Protein AF-N1USX0-F1 (afdb_monomer_lite)

Sequence (134 aa):
MVANDGQGVYEILVVMVHIAFAAFLLGSAVSNLCRLPWFVYGEEPKPAVQRWIGAGELVLAAVISLPYFWQDGAVAAVLVALAYGVVLVGLAFWHWRQEHAVRLATLVTPAVIALAFAVLALAGLAGTPAETAA

Foldseek 3Di:
DPPPPVVVVLVVQLVVLLCVLLVVLQVQLCCLLVVPCDDLQDNDDDNVVSNVSSVVSVVLSVQLCVCVPPVPRLVVNLVSLQVQLVVLVVSLVVVVVVVNPVSNVSSNVSSVSSNSNNVSSVVVVVPDPPPPDD

Secondary structure (DSSP, 8-state):
-----SHHHHHHHHHHHHHHHHHHHHHHHHHHHTT-S--TT-SS--HHHHHHHHHHHHHHHHHHHHHHHHSTTHHHHHHHHHHHHHHHHHHHHHHHHTT-HHHHHHHHHHHHHHHHHHHHHHHHHHSS------

Structure (mmCIF, N/CA/C/O backbone):
data_AF-N1USX0-F1
#
_entry.id   AF-N1USX0-F1
#
loop_
_atom_site.group_PDB
_atom_site.id
_atom_site.type_symbol
_atom_site.label_atom_id
_atom_site.label_alt_id
_atom_site.label_comp_id
_atom_site.label_asym_id
_atom_site.label_entity_id
_atom_site.label_seq_id
_atom_site.pdbx_PDB_ins_code
_atom_site.Cartn_x
_atom_site.Cartn_y
_atom_site.Cartn_z
_atom_site.occupancy
_atom_site.B_iso_or_equiv
_atom_site.auth_seq_id
_atom_site.auth_comp_id
_atom_site.auth_asym_id
_atom_site.auth_atom_id
_atom_site.pdbx_PDB_model_num
ATOM 1 N N . MET A 1 1 ? 13.790 12.975 -37.542 1.00 41.44 1 MET A N 1
ATOM 2 C CA . MET A 1 1 ? 12.764 12.908 -36.482 1.00 41.44 1 MET A CA 1
ATOM 3 C C . MET A 1 1 ? 13.121 11.724 -35.609 1.00 41.44 1 MET A C 1
ATOM 5 O O . MET A 1 1 ? 13.152 10.620 -36.131 1.00 41.44 1 MET A O 1
ATOM 9 N N . VAL A 1 2 ? 13.496 11.953 -34.350 1.00 45.03 2 VAL A N 1
ATOM 1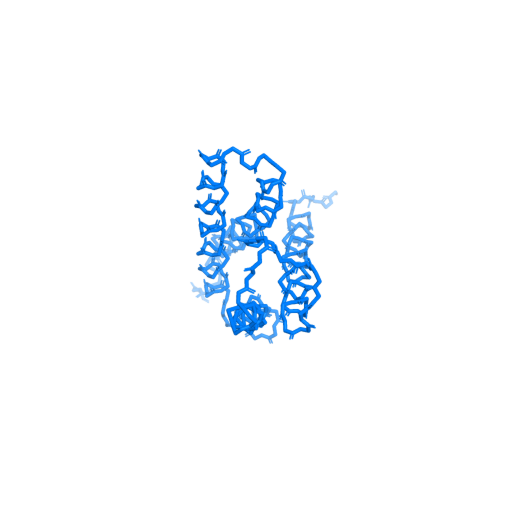0 C CA . VAL A 1 2 ? 13.657 10.860 -33.378 1.00 45.03 2 VAL A CA 1
ATOM 11 C C . VAL A 1 2 ? 12.254 10.317 -33.128 1.00 45.03 2 VAL A C 1
ATOM 13 O O . VAL A 1 2 ? 11.360 11.093 -32.790 1.00 45.03 2 VAL A O 1
ATOM 16 N N . ALA A 1 3 ? 12.029 9.036 -33.411 1.00 45.28 3 ALA A N 1
ATOM 17 C CA . ALA A 1 3 ? 10.762 8.396 -33.104 1.00 45.28 3 ALA A CA 1
ATOM 18 C C . ALA A 1 3 ? 10.583 8.438 -31.582 1.00 45.28 3 ALA A C 1
ATOM 20 O O . ALA A 1 3 ? 11.415 7.914 -30.854 1.00 45.28 3 ALA A O 1
ATOM 21 N N . ASN A 1 4 ? 9.539 9.120 -31.111 1.00 54.16 4 ASN A N 1
ATOM 22 C CA . ASN A 1 4 ? 9.074 8.970 -29.740 1.00 54.16 4 ASN A CA 1
ATOM 23 C C . ASN A 1 4 ? 8.337 7.629 -29.690 1.00 54.16 4 ASN A C 1
ATOM 25 O O . ASN A 1 4 ? 7.147 7.547 -29.977 1.00 54.16 4 ASN A O 1
ATOM 29 N N . ASP A 1 5 ? 9.089 6.580 -29.405 1.00 63.97 5 ASP A N 1
ATOM 30 C CA . ASP A 1 5 ? 8.661 5.199 -29.184 1.00 63.97 5 ASP A CA 1
ATOM 31 C C . ASP A 1 5 ? 7.768 5.034 -27.937 1.00 63.97 5 ASP A C 1
ATOM 33 O O . ASP A 1 5 ? 7.307 3.936 -27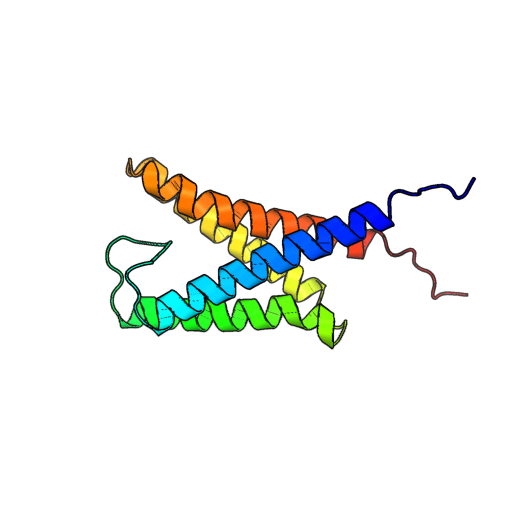.639 1.00 63.97 5 ASP A O 1
ATOM 37 N N . GLY A 1 6 ? 7.463 6.125 -27.222 1.00 64.12 6 GLY A N 1
ATOM 38 C CA . GLY A 1 6 ? 6.571 6.135 -26.061 1.00 64.12 6 GLY A CA 1
ATOM 39 C C . GLY A 1 6 ? 7.229 5.615 -24.782 1.00 64.12 6 GLY A C 1
ATOM 40 O O . GLY A 1 6 ? 6.636 5.720 -23.706 1.00 64.12 6 GLY A O 1
ATOM 41 N N . GLN A 1 7 ? 8.469 5.131 -24.870 1.00 70.06 7 GLN A N 1
ATOM 42 C CA . GLN A 1 7 ? 9.200 4.535 -23.757 1.00 70.06 7 GLN A CA 1
ATOM 43 C C . GLN A 1 7 ? 9.507 5.557 -22.653 1.00 70.06 7 GLN A C 1
ATOM 45 O O . GLN A 1 7 ? 9.287 5.276 -21.477 1.00 70.06 7 GLN A O 1
ATOM 50 N N . GLY A 1 8 ? 9.863 6.793 -23.019 1.00 72.31 8 GLY A N 1
ATOM 51 C CA . GLY A 1 8 ? 10.076 7.864 -22.038 1.00 72.31 8 GLY A CA 1
ATOM 52 C C . GLY A 1 8 ? 8.813 8.234 -21.244 1.00 72.31 8 GLY A C 1
ATOM 53 O O . GLY A 1 8 ? 8.891 8.534 -20.057 1.00 72.31 8 GLY A O 1
ATOM 54 N N . VAL A 1 9 ? 7.626 8.170 -21.861 1.00 77.69 9 VAL A N 1
ATOM 55 C CA . VAL A 1 9 ? 6.349 8.433 -21.165 1.00 77.69 9 VAL A CA 1
ATOM 56 C C . VAL A 1 9 ? 6.009 7.288 -20.212 1.00 77.69 9 VAL A C 1
ATOM 58 O O . VAL A 1 9 ? 5.548 7.523 -19.095 1.00 77.69 9 VAL A O 1
ATOM 61 N N . TYR A 1 10 ? 6.261 6.053 -20.641 1.00 76.31 10 TYR A N 1
ATOM 62 C CA . TYR A 1 10 ? 6.059 4.860 -19.832 1.00 76.31 10 TYR A CA 1
ATOM 63 C C . TYR A 1 10 ? 6.937 4.855 -18.571 1.00 76.31 10 TYR A C 1
ATOM 65 O O . TYR A 1 10 ? 6.424 4.651 -17.470 1.00 76.31 10 TYR A O 1
ATOM 73 N N . GLU A 1 11 ? 8.229 5.161 -18.702 1.00 75.38 11 GLU A N 1
ATOM 74 C CA . GLU A 1 11 ? 9.155 5.249 -17.566 1.00 75.38 11 GLU A CA 1
ATOM 75 C C . GLU A 1 11 ? 8.721 6.319 -16.554 1.00 75.38 11 GLU A C 1
ATOM 77 O O . GLU A 1 11 ? 8.695 6.061 -15.348 1.00 75.38 11 GLU A O 1
ATOM 82 N N . ILE A 1 12 ? 8.287 7.493 -17.033 1.00 80.31 12 ILE A N 1
ATOM 83 C CA . ILE A 1 12 ? 7.750 8.557 -16.172 1.00 80.31 12 ILE A CA 1
ATOM 84 C C . ILE A 1 12 ? 6.509 8.068 -15.414 1.00 80.31 12 ILE A C 1
ATOM 86 O O . ILE A 1 12 ? 6.410 8.277 -14.205 1.00 80.31 12 ILE A O 1
ATOM 90 N N . LEU A 1 13 ? 5.575 7.393 -16.092 1.00 81.94 13 LEU A N 1
ATOM 91 C CA . LEU A 1 13 ? 4.361 6.862 -15.465 1.00 81.94 13 LEU A CA 1
ATOM 92 C C . LEU A 1 13 ? 4.678 5.823 -14.384 1.00 81.94 13 LEU A C 1
ATOM 94 O O . LEU A 1 13 ? 4.136 5.918 -13.282 1.00 81.94 13 LEU A O 1
ATOM 98 N N . VAL A 1 14 ? 5.572 4.870 -14.666 1.00 82.94 14 VAL A N 1
ATOM 99 C CA . VAL A 1 14 ? 6.013 3.852 -13.696 1.00 82.94 14 VAL A CA 1
ATOM 100 C C . VAL A 1 14 ? 6.587 4.525 -12.449 1.00 82.94 14 VAL A C 1
ATOM 102 O O . VAL A 1 14 ? 6.178 4.204 -11.333 1.00 82.94 14 VAL A O 1
ATOM 105 N N . VAL A 1 15 ? 7.487 5.497 -12.631 1.00 82.81 15 VAL A N 1
ATOM 106 C CA . VAL A 1 15 ? 8.128 6.222 -11.526 1.00 82.81 15 VAL A CA 1
ATOM 107 C C . VAL A 1 15 ? 7.108 7.022 -10.716 1.00 82.81 15 VAL A C 1
ATOM 109 O O . VAL A 1 15 ? 7.115 6.947 -9.488 1.00 82.81 15 VAL A O 1
ATOM 112 N N . MET A 1 16 ? 6.194 7.752 -11.364 1.00 84.94 16 MET A N 1
ATOM 113 C CA . MET A 1 16 ? 5.175 8.531 -10.651 1.00 84.94 16 MET A CA 1
ATOM 114 C C . MET A 1 16 ? 4.240 7.641 -9.828 1.00 84.94 16 MET A C 1
ATOM 116 O O . MET A 1 16 ? 3.960 7.951 -8.669 1.00 84.94 16 MET A O 1
ATOM 120 N N . VAL A 1 17 ? 3.777 6.528 -10.402 1.00 86.50 17 VAL A N 1
ATOM 121 C CA . VAL A 1 17 ? 2.884 5.587 -9.714 1.00 86.50 17 VAL A CA 1
ATOM 122 C C . VAL A 1 17 ? 3.610 4.885 -8.565 1.00 86.50 17 VAL A C 1
ATOM 124 O O . VAL A 1 17 ? 3.038 4.733 -7.485 1.00 86.50 17 VAL A O 1
ATOM 127 N N . HIS A 1 18 ? 4.883 4.529 -8.749 1.00 86.56 18 HIS A N 1
ATOM 128 C CA . HIS A 1 18 ? 5.711 3.985 -7.678 1.00 86.56 18 HIS A CA 1
ATOM 129 C C . HIS A 1 18 ? 5.860 4.967 -6.510 1.00 86.56 18 HIS A C 1
ATOM 131 O O . HIS A 1 18 ? 5.582 4.605 -5.367 1.00 86.56 18 HIS A O 1
ATOM 137 N N . ILE A 1 19 ? 6.243 6.220 -6.788 1.00 87.31 19 ILE A N 1
ATOM 138 C CA . ILE A 1 19 ? 6.400 7.262 -5.762 1.00 87.31 19 ILE A CA 1
ATOM 139 C C . ILE A 1 19 ? 5.085 7.474 -5.015 1.00 87.31 19 ILE A C 1
ATOM 141 O O . ILE A 1 19 ? 5.087 7.540 -3.788 1.00 87.31 19 ILE A O 1
ATOM 145 N N . ALA A 1 20 ? 3.959 7.542 -5.730 1.00 88.62 20 ALA A N 1
ATOM 146 C CA . ALA A 1 20 ? 2.646 7.685 -5.110 1.00 88.62 20 ALA A CA 1
ATOM 147 C C . ALA A 1 20 ? 2.332 6.512 -4.168 1.00 88.62 20 ALA A C 1
ATOM 149 O O . ALA A 1 20 ? 1.866 6.729 -3.047 1.00 88.62 20 ALA A O 1
ATOM 150 N N . PHE A 1 21 ? 2.628 5.279 -4.589 1.00 89.69 21 PHE A N 1
ATOM 151 C CA . PHE A 1 21 ? 2.387 4.094 -3.773 1.00 89.69 21 PHE A CA 1
ATOM 152 C C . PHE A 1 21 ? 3.291 4.046 -2.533 1.00 89.69 21 PHE A C 1
ATOM 154 O O . PHE A 1 21 ? 2.806 3.837 -1.420 1.00 89.69 21 PHE A O 1
ATOM 161 N N . ALA A 1 22 ? 4.588 4.307 -2.700 1.00 89.00 22 ALA A N 1
ATOM 162 C CA . ALA A 1 22 ? 5.553 4.338 -1.607 1.00 89.00 22 ALA A CA 1
ATOM 163 C C . ALA A 1 22 ? 5.259 5.458 -0.602 1.00 89.00 22 ALA A C 1
ATOM 165 O O . ALA A 1 22 ? 5.273 5.219 0.606 1.00 89.00 22 ALA A O 1
ATOM 166 N N . ALA A 1 23 ? 4.926 6.660 -1.081 1.00 90.31 23 ALA A N 1
ATOM 167 C CA . ALA A 1 23 ? 4.554 7.785 -0.230 1.00 90.31 23 ALA A CA 1
ATOM 168 C C . ALA A 1 23 ? 3.282 7.491 0.575 1.00 90.31 23 ALA A C 1
ATOM 170 O O . ALA A 1 23 ? 3.221 7.809 1.764 1.00 90.31 23 ALA A O 1
ATOM 171 N N . PHE A 1 24 ? 2.292 6.841 -0.044 1.00 90.56 24 PHE A N 1
ATOM 172 C CA . PHE A 1 24 ? 1.092 6.398 0.656 1.00 90.56 24 PHE A CA 1
ATOM 173 C C . PHE A 1 24 ? 1.421 5.389 1.766 1.00 90.56 24 PHE A C 1
ATOM 175 O O . PHE A 1 24 ? 1.021 5.606 2.911 1.00 90.56 24 PHE A O 1
ATOM 182 N N . LEU A 1 25 ? 2.179 4.327 1.462 1.00 90.19 25 LEU A N 1
ATOM 183 C CA . LEU A 1 25 ? 2.562 3.316 2.456 1.00 90.19 25 LEU A CA 1
ATOM 184 C C . LEU A 1 25 ? 3.343 3.936 3.615 1.00 90.19 25 LEU A C 1
ATOM 186 O O . LEU A 1 25 ? 3.050 3.643 4.770 1.00 90.19 25 LEU A O 1
ATOM 190 N N . LEU A 1 26 ? 4.291 4.828 3.324 1.00 91.31 26 LEU A N 1
ATOM 191 C CA . LEU A 1 26 ? 5.093 5.492 4.347 1.00 91.31 26 LEU A CA 1
ATOM 192 C C . LEU A 1 26 ? 4.241 6.429 5.219 1.00 91.31 26 LEU A C 1
ATOM 194 O O . LEU A 1 26 ? 4.350 6.404 6.444 1.00 91.31 26 LEU A O 1
ATOM 198 N N . GLY A 1 27 ? 3.361 7.225 4.607 1.00 89.56 27 GLY A N 1
ATOM 199 C CA . GLY A 1 27 ? 2.443 8.112 5.324 1.00 89.56 27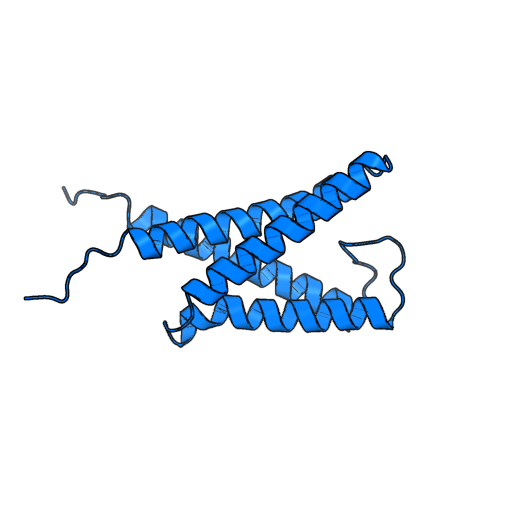 GLY A CA 1
ATOM 200 C C . GLY A 1 27 ? 1.457 7.348 6.212 1.00 89.56 27 GLY A C 1
ATOM 201 O O . GLY A 1 27 ? 1.249 7.720 7.372 1.00 89.56 27 GLY A O 1
ATOM 202 N N . SER A 1 28 ? 0.898 6.249 5.697 1.00 89.50 28 SER A N 1
ATOM 203 C CA . SER A 1 28 ? 0.037 5.333 6.455 1.00 89.50 28 SER A CA 1
ATOM 204 C C . SER A 1 28 ? 0.808 4.691 7.613 1.00 89.50 28 SER A C 1
ATOM 206 O O . SER A 1 28 ? 0.373 4.772 8.763 1.00 89.50 28 SER A O 1
ATOM 208 N N . ALA A 1 29 ? 2.016 4.184 7.348 1.00 90.88 29 ALA A N 1
ATOM 209 C CA . ALA A 1 29 ? 2.869 3.546 8.342 1.00 90.88 29 ALA A CA 1
ATOM 210 C C . ALA A 1 29 ? 3.189 4.479 9.513 1.00 90.88 29 ALA A C 1
ATOM 212 O O . ALA A 1 29 ? 3.012 4.107 10.675 1.00 90.88 29 ALA A O 1
ATOM 213 N N . VAL A 1 30 ? 3.613 5.712 9.214 1.00 91.00 30 VAL A N 1
ATOM 214 C CA . VAL A 1 30 ? 3.910 6.735 10.226 1.00 91.00 30 VAL A CA 1
ATOM 215 C C . VAL A 1 30 ? 2.656 7.069 11.025 1.00 91.00 30 VAL A C 1
ATOM 217 O O . VAL A 1 30 ? 2.695 7.067 12.255 1.00 91.00 30 VAL A O 1
ATOM 220 N N . SER A 1 31 ? 1.524 7.282 10.350 1.00 88.81 31 SER A N 1
ATOM 221 C CA . SER A 1 31 ? 0.249 7.562 11.019 1.00 88.81 31 SER A CA 1
ATOM 222 C C . SER A 1 31 ? -0.142 6.447 11.988 1.00 88.81 31 SER A C 1
ATOM 224 O O . SER A 1 31 ? -0.560 6.711 13.115 1.00 88.81 31 SER A O 1
ATOM 226 N N . ASN A 1 32 ? 0.081 5.198 11.591 1.00 89.75 32 ASN A N 1
ATOM 227 C CA . ASN A 1 32 ? -0.280 4.014 12.353 1.00 89.75 32 ASN A CA 1
ATOM 228 C C . ASN A 1 32 ? 0.671 3.725 13.526 1.00 89.75 32 ASN A C 1
ATOM 230 O O . ASN A 1 32 ? 0.220 3.412 14.632 1.00 89.75 32 ASN A O 1
ATOM 234 N N . LEU A 1 33 ? 1.981 3.892 13.333 1.00 89.06 33 LEU A N 1
ATOM 235 C CA . LEU A 1 33 ? 2.988 3.750 14.390 1.00 89.06 33 LEU A CA 1
ATOM 236 C C . LEU A 1 33 ? 2.854 4.849 15.452 1.00 89.06 33 LEU A C 1
ATOM 238 O O . LEU A 1 33 ? 2.886 4.562 16.654 1.00 89.06 33 LEU A O 1
ATOM 242 N N . CYS A 1 34 ? 2.646 6.092 15.011 1.00 87.75 34 CYS A N 1
ATOM 243 C CA . CYS A 1 34 ? 2.498 7.262 15.877 1.00 87.75 34 CYS A CA 1
ATOM 244 C C . CYS A 1 34 ? 1.083 7.430 16.449 1.00 87.75 34 CYS A C 1
ATOM 246 O O . CYS A 1 34 ? 0.872 8.322 17.267 1.00 87.75 34 CYS A O 1
ATOM 248 N N . ARG A 1 35 ? 0.127 6.568 16.072 1.00 84.81 35 ARG A N 1
ATOM 249 C CA . ARG A 1 35 ? -1.284 6.637 16.492 1.00 84.81 35 ARG A CA 1
ATOM 250 C C . ARG A 1 35 ? -1.948 7.982 16.181 1.00 84.81 35 ARG A C 1
ATOM 252 O O . ARG A 1 35 ? -2.704 8.515 16.992 1.00 84.81 35 ARG A O 1
ATOM 259 N N . LEU A 1 36 ? -1.677 8.523 15.000 1.00 83.81 36 LEU A N 1
ATOM 260 C CA . LEU A 1 36 ? -2.445 9.644 14.477 1.00 83.81 36 LEU A CA 1
ATOM 261 C C . LEU A 1 36 ? -3.904 9.198 14.246 1.00 83.81 36 LEU A C 1
ATOM 263 O O . LEU A 1 36 ? -4.152 8.007 14.032 1.00 83.81 36 LEU A O 1
ATOM 267 N N . PRO A 1 37 ? -4.881 10.125 14.267 1.00 74.88 37 PRO A N 1
ATOM 268 C CA . PRO A 1 37 ? -6.306 9.812 14.082 1.00 74.88 37 PRO A CA 1
ATOM 269 C C . PRO A 1 37 ? -6.649 9.290 12.674 1.00 74.88 37 PRO A C 1
ATOM 271 O O . PRO A 1 37 ? -7.811 9.075 12.346 1.00 74.88 37 PRO A O 1
ATOM 274 N N . TRP A 1 38 ? -5.641 9.091 11.830 1.00 73.75 38 TRP A N 1
ATOM 275 C CA . TRP A 1 38 ? -5.769 8.572 10.487 1.00 73.75 38 TRP A CA 1
ATOM 276 C C . TRP A 1 38 ? -5.564 7.055 10.489 1.00 73.75 38 TRP A C 1
ATOM 278 O O . TRP A 1 38 ? -4.435 6.574 10.578 1.00 73.75 38 TRP A O 1
ATOM 288 N N . PHE A 1 39 ? -6.660 6.301 10.375 1.00 78.44 39 PHE A N 1
ATOM 289 C CA . PHE A 1 39 ? -6.624 4.855 10.166 1.00 78.44 39 PHE A CA 1
ATOM 290 C C . PHE A 1 39 ? -7.504 4.471 8.977 1.00 78.44 39 PHE A C 1
ATOM 292 O O . PHE A 1 39 ? -8.731 4.489 9.045 1.00 78.44 39 PHE A O 1
ATOM 299 N N . VAL A 1 40 ? -6.860 4.102 7.871 1.00 77.19 40 VAL A N 1
ATOM 300 C CA . VAL A 1 40 ? -7.535 3.839 6.588 1.00 77.19 40 VAL A CA 1
ATOM 301 C C . VAL A 1 40 ? -8.446 2.604 6.650 1.00 77.19 40 VAL A C 1
ATOM 303 O O . VAL A 1 40 ? -9.417 2.509 5.903 1.00 77.19 40 VAL A O 1
ATOM 306 N N . TYR A 1 41 ? -8.181 1.675 7.572 1.00 74.56 41 TYR A N 1
ATOM 307 C CA . TYR A 1 41 ? -8.806 0.349 7.595 1.00 74.56 41 TYR A CA 1
ATOM 308 C C . TYR A 1 41 ? -9.970 0.195 8.590 1.00 74.56 41 TYR A C 1
ATOM 310 O O . TYR A 1 41 ? -10.563 -0.876 8.665 1.00 74.56 41 TYR A O 1
ATOM 318 N N . GLY A 1 42 ? -10.293 1.212 9.398 1.00 74.44 42 GLY A N 1
ATOM 319 C CA . GLY A 1 42 ? -11.257 1.063 10.503 1.00 74.44 42 GLY A CA 1
ATOM 320 C C . GLY A 1 42 ? -11.535 2.362 11.261 1.00 74.44 42 GLY A C 1
ATOM 321 O O . GLY A 1 42 ? -10.905 3.377 10.992 1.00 74.44 42 GLY A O 1
ATOM 322 N N . GLU A 1 43 ? -12.541 2.372 12.133 1.00 72.25 43 GLU A N 1
ATOM 323 C CA . GLU A 1 43 ? -12.937 3.572 12.897 1.00 72.25 43 GLU A CA 1
ATOM 324 C C . GLU A 1 43 ? -12.185 3.649 14.229 1.00 72.25 43 GLU A C 1
ATOM 326 O O . GLU A 1 43 ? -11.779 4.727 14.644 1.00 72.25 43 GLU A O 1
ATOM 331 N N . GLU A 1 44 ? -11.882 2.497 14.836 1.00 74.50 44 GLU A N 1
ATOM 332 C CA . GLU A 1 44 ? -11.224 2.421 16.144 1.00 74.50 44 GLU A CA 1
ATOM 333 C C . GLU A 1 44 ? -10.372 1.143 16.268 1.00 74.50 44 GLU A C 1
ATOM 335 O O . GLU A 1 44 ? -10.780 0.153 16.886 1.00 74.50 44 GLU A O 1
ATOM 340 N N . PRO A 1 45 ? -9.173 1.092 15.661 1.00 78.00 45 PRO A N 1
ATOM 341 C CA . PRO A 1 45 ? -8.298 -0.056 15.841 1.00 78.00 45 PRO A CA 1
ATOM 342 C C . PRO A 1 45 ? -7.778 -0.118 17.279 1.00 78.00 45 PRO A C 1
ATOM 344 O O . PRO A 1 45 ? -7.385 0.887 17.878 1.00 78.00 45 PRO A O 1
ATOM 347 N N . LYS A 1 46 ? -7.663 -1.335 17.823 1.00 86.94 46 LYS A N 1
ATOM 348 C CA . LYS A 1 46 ? -6.887 -1.547 19.053 1.00 86.94 46 LYS A CA 1
ATOM 349 C C . LYS A 1 46 ? -5.461 -1.003 18.842 1.00 86.94 46 LYS A C 1
ATOM 351 O O . LYS A 1 46 ? -4.876 -1.278 17.792 1.00 86.94 46 LYS A O 1
ATOM 356 N N . PRO A 1 47 ? -4.841 -0.330 19.832 1.00 85.38 47 PRO A N 1
ATOM 357 C CA . PRO A 1 47 ? -3.530 0.308 19.660 1.00 85.38 47 PRO A CA 1
ATOM 358 C C . PRO A 1 47 ? -2.432 -0.635 19.152 1.00 85.38 47 PRO A C 1
ATOM 360 O O . PRO A 1 47 ? -1.581 -0.238 18.362 1.00 85.38 47 PRO A O 1
ATOM 363 N N . ALA A 1 48 ? -2.461 -1.896 19.591 1.00 87.19 48 ALA A N 1
ATOM 364 C CA . ALA A 1 48 ? -1.531 -2.917 19.124 1.00 87.19 48 ALA A CA 1
ATOM 365 C C . ALA A 1 48 ? -1.732 -3.243 17.636 1.00 87.19 48 ALA A C 1
ATOM 367 O O . ALA A 1 48 ? -0.759 -3.325 16.897 1.00 87.19 48 ALA A O 1
ATOM 368 N N . VAL A 1 49 ? -2.984 -3.379 17.189 1.00 86.12 49 VAL A N 1
ATOM 369 C CA . VAL A 1 49 ? -3.328 -3.670 15.788 1.00 86.12 49 VAL A CA 1
ATOM 370 C C . VAL A 1 49 ? -2.884 -2.524 14.886 1.00 86.12 49 VAL A C 1
ATOM 372 O O . VAL A 1 49 ? -2.236 -2.769 13.875 1.00 86.12 49 VAL A O 1
ATOM 375 N N . GLN A 1 50 ? -3.155 -1.279 15.289 1.00 87.56 50 GLN A N 1
ATOM 376 C CA . GLN A 1 50 ? -2.735 -0.100 14.532 1.00 87.56 50 GLN A CA 1
ATOM 377 C C . GLN A 1 50 ? -1.211 -0.076 14.342 1.00 87.56 50 GLN A C 1
ATOM 379 O O . GLN A 1 50 ? -0.730 0.045 13.222 1.00 87.56 50 GLN A O 1
ATOM 384 N N . ARG A 1 51 ? -0.436 -0.293 15.412 1.00 89.19 51 ARG A N 1
ATOM 385 C CA . ARG A 1 51 ? 1.034 -0.321 15.334 1.00 89.19 51 ARG A CA 1
ATOM 386 C C . ARG A 1 51 ? 1.570 -1.457 14.467 1.00 89.19 51 ARG A C 1
ATOM 388 O O . ARG A 1 51 ? 2.515 -1.235 13.720 1.00 89.19 51 ARG A O 1
ATOM 395 N N . TRP A 1 52 ? 0.981 -2.651 14.553 1.00 88.88 52 TRP A N 1
ATOM 396 C CA . TRP A 1 52 ? 1.392 -3.790 13.727 1.00 88.88 52 TRP A CA 1
ATOM 397 C C . TRP A 1 52 ? 1.122 -3.560 12.245 1.00 88.88 52 TRP A C 1
ATOM 399 O O . TRP A 1 52 ? 1.969 -3.891 11.421 1.00 88.88 52 TRP A O 1
ATOM 409 N N . ILE A 1 53 ? -0.013 -2.944 11.915 1.00 88.00 53 ILE A N 1
ATOM 410 C CA . ILE A 1 53 ? -0.311 -2.536 10.541 1.00 88.00 53 ILE A CA 1
ATOM 411 C C . ILE A 1 53 ? 0.719 -1.513 10.068 1.00 88.00 53 ILE A C 1
ATOM 413 O O . ILE A 1 53 ? 1.292 -1.701 9.002 1.00 88.00 53 ILE A O 1
ATOM 417 N N . GLY A 1 54 ? 1.038 -0.504 10.885 1.00 89.44 54 GLY A N 1
ATOM 418 C CA . GLY A 1 54 ? 2.054 0.484 10.524 1.00 89.44 54 GLY A CA 1
ATOM 419 C C . GLY A 1 54 ? 3.452 -0.115 10.335 1.00 89.44 54 GLY A C 1
ATOM 420 O O . GLY A 1 54 ? 4.150 0.230 9.387 1.00 89.44 54 GLY A O 1
ATOM 421 N N . ALA A 1 55 ? 3.852 -1.063 11.186 1.00 91.44 55 ALA A N 1
ATOM 422 C CA . ALA A 1 55 ? 5.105 -1.800 11.015 1.00 91.44 55 ALA A CA 1
ATOM 423 C C . ALA A 1 55 ? 5.101 -2.639 9.726 1.00 91.44 55 ALA 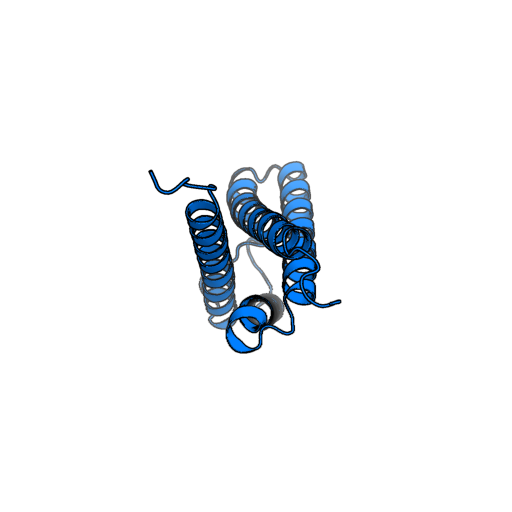A C 1
ATOM 425 O O . ALA A 1 55 ? 6.093 -2.657 9.000 1.00 91.44 55 ALA A O 1
ATOM 426 N N . GLY A 1 56 ? 3.979 -3.294 9.416 1.00 89.56 56 GLY A N 1
ATOM 427 C CA . GLY A 1 56 ? 3.796 -4.029 8.168 1.00 89.56 56 GLY A CA 1
ATOM 428 C C . GLY A 1 56 ? 3.900 -3.123 6.943 1.00 89.56 56 GLY A C 1
ATOM 429 O O . GLY A 1 56 ? 4.664 -3.420 6.034 1.00 89.56 56 GLY A O 1
ATOM 430 N N . GLU A 1 57 ? 3.206 -1.986 6.935 1.00 90.75 57 GLU A N 1
ATOM 431 C CA . GLU A 1 57 ? 3.265 -0.999 5.848 1.00 90.75 57 GLU A CA 1
ATOM 432 C C . GLU A 1 57 ? 4.673 -0.426 5.651 1.00 90.75 57 GLU A C 1
ATOM 434 O O . GLU A 1 57 ? 5.091 -0.228 4.512 1.00 90.75 57 GLU A O 1
ATOM 439 N N . LEU A 1 58 ? 5.437 -0.232 6.732 1.00 92.12 58 LEU A N 1
ATOM 440 C CA . LEU A 1 58 ? 6.836 0.189 6.652 1.00 92.12 58 LEU A CA 1
ATOM 441 C C . LEU A 1 58 ? 7.713 -0.870 5.966 1.00 92.12 58 LEU A C 1
ATOM 443 O O . LEU A 1 58 ? 8.536 -0.537 5.113 1.00 92.12 58 LEU A O 1
ATOM 447 N N . VAL A 1 59 ? 7.522 -2.149 6.304 1.00 90.25 59 VAL A N 1
ATOM 448 C CA . VAL A 1 59 ? 8.221 -3.263 5.642 1.00 90.25 59 VAL A CA 1
ATOM 449 C C . VAL A 1 59 ? 7.818 -3.351 4.171 1.00 90.25 59 VAL A C 1
ATOM 451 O O . VAL A 1 59 ? 8.685 -3.502 3.313 1.00 90.25 59 VAL A O 1
ATOM 454 N N . LEU A 1 60 ? 6.529 -3.201 3.854 1.00 88.44 60 LEU A N 1
ATOM 455 C CA . LEU A 1 60 ? 6.049 -3.192 2.471 1.00 88.44 60 LEU A CA 1
ATOM 456 C C . LEU A 1 60 ? 6.678 -2.043 1.676 1.00 88.44 60 LEU A C 1
ATOM 458 O O . LEU A 1 60 ? 7.164 -2.282 0.574 1.00 88.44 60 LEU A O 1
ATOM 462 N N . ALA A 1 61 ? 6.747 -0.835 2.245 1.00 87.94 61 ALA A N 1
ATOM 463 C CA . ALA A 1 61 ? 7.403 0.314 1.623 1.00 87.94 61 ALA A CA 1
ATOM 464 C C . ALA A 1 61 ? 8.877 0.021 1.290 1.00 87.94 61 ALA A C 1
ATOM 466 O O . ALA A 1 61 ? 9.344 0.353 0.199 1.00 87.94 61 ALA A O 1
ATOM 467 N N . ALA A 1 62 ? 9.598 -0.654 2.191 1.00 86.75 62 ALA A N 1
ATOM 468 C CA . ALA A 1 62 ? 10.974 -1.078 1.944 1.00 86.75 62 ALA A CA 1
ATOM 469 C C . ALA A 1 62 ? 11.063 -2.106 0.803 1.00 86.75 62 ALA A C 1
ATOM 471 O O . ALA A 1 62 ? 11.866 -1.934 -0.112 1.00 86.75 62 ALA A O 1
ATOM 472 N N . VAL A 1 63 ? 10.206 -3.135 0.807 1.00 86.44 63 VAL A N 1
ATOM 473 C CA . VAL A 1 63 ? 10.204 -4.190 -0.223 1.00 86.44 63 VAL A CA 1
ATOM 474 C C . VAL A 1 63 ? 9.870 -3.640 -1.607 1.00 86.44 63 VAL A C 1
ATOM 476 O O . VAL A 1 63 ? 10.520 -4.017 -2.577 1.00 86.44 63 VAL A O 1
ATOM 479 N N . ILE A 1 64 ? 8.899 -2.730 -1.727 1.00 85.31 64 ILE A N 1
ATOM 480 C CA . ILE A 1 64 ? 8.568 -2.159 -3.040 1.00 85.31 64 ILE A CA 1
ATOM 481 C C . ILE A 1 64 ? 9.661 -1.222 -3.559 1.00 85.31 64 ILE A C 1
ATOM 483 O O . ILE A 1 64 ? 9.765 -1.043 -4.768 1.00 85.31 64 ILE A O 1
ATOM 487 N N . SER A 1 65 ? 10.463 -0.639 -2.662 1.00 83.69 65 SER A N 1
ATOM 488 C CA . SER A 1 65 ? 11.555 0.280 -3.005 1.00 83.69 65 SER A CA 1
ATOM 489 C C . SER A 1 65 ? 12.864 -0.454 -3.309 1.00 83.69 65 SER A C 1
ATOM 491 O O . SER A 1 65 ? 13.726 0.096 -3.987 1.00 83.69 65 SER A O 1
ATOM 493 N N . LEU A 1 66 ? 13.018 -1.703 -2.850 1.00 79.81 66 LEU A N 1
ATOM 494 C CA . LEU A 1 66 ? 14.207 -2.538 -3.076 1.00 79.81 66 LEU A CA 1
ATOM 495 C C . LEU A 1 66 ? 14.682 -2.588 -4.544 1.00 79.81 66 LEU A C 1
ATOM 497 O O . LEU A 1 66 ? 15.885 -2.428 -4.767 1.00 79.81 66 LEU A O 1
ATOM 501 N N . PRO A 1 67 ? 13.789 -2.749 -5.547 1.00 76.75 67 PRO A N 1
ATOM 502 C CA . PRO A 1 67 ? 14.183 -2.803 -6.954 1.00 76.75 67 PRO A CA 1
ATOM 503 C C . PRO A 1 67 ? 14.944 -1.560 -7.431 1.00 76.75 67 PRO A C 1
ATOM 505 O O . PRO A 1 67 ? 15.789 -1.676 -8.312 1.00 76.75 67 PRO A O 1
ATOM 508 N N . TYR A 1 68 ? 14.703 -0.387 -6.835 1.00 70.19 68 TYR A N 1
ATOM 509 C CA . TYR A 1 68 ? 15.405 0.851 -7.196 1.00 70.19 68 TYR A CA 1
ATOM 510 C C . TYR A 1 68 ? 16.848 0.901 -6.687 1.00 70.19 68 TYR A C 1
ATOM 512 O O . TYR A 1 68 ? 17.659 1.643 -7.237 1.00 70.19 68 TYR A O 1
ATOM 520 N N . PHE A 1 69 ? 17.176 0.129 -5.650 1.00 68.81 69 PHE A N 1
ATOM 521 C CA . PHE A 1 69 ? 18.510 0.115 -5.050 1.00 68.81 69 PHE A CA 1
ATOM 522 C C . PHE A 1 69 ? 19.350 -1.079 -5.500 1.00 68.81 69 PHE A C 1
ATOM 524 O O . PHE A 1 69 ? 20.562 -0.940 -5.640 1.00 68.81 69 PHE A O 1
ATOM 531 N N . TRP A 1 70 ? 18.719 -2.234 -5.732 1.00 65.12 70 TRP A N 1
ATOM 532 C CA . TRP A 1 70 ? 19.439 -3.481 -6.002 1.00 65.12 70 TRP A CA 1
ATOM 533 C C . TRP A 1 70 ? 19.084 -4.171 -7.320 1.00 65.12 70 TRP A C 1
ATOM 535 O O . TRP A 1 70 ? 19.776 -5.120 -7.663 1.00 65.12 70 TRP A O 1
ATOM 545 N N . GLN A 1 71 ? 18.080 -3.702 -8.077 1.00 61.44 71 GLN A N 1
ATOM 546 C CA . GLN A 1 71 ? 17.488 -4.348 -9.272 1.00 61.44 71 GLN A CA 1
ATOM 547 C C . GLN A 1 71 ? 16.924 -5.768 -9.046 1.00 61.44 71 GLN A C 1
ATOM 549 O O . GLN A 1 71 ? 15.877 -6.117 -9.595 1.00 61.44 71 GLN A O 1
ATOM 554 N N . ASP A 1 72 ? 17.525 -6.546 -8.153 1.00 57.84 72 ASP A N 1
ATOM 555 C CA . ASP A 1 72 ? 17.012 -7.783 -7.597 1.00 57.84 72 ASP A CA 1
ATOM 556 C C . ASP A 1 72 ? 15.807 -7.482 -6.693 1.00 57.84 72 ASP A C 1
ATOM 558 O O . ASP A 1 72 ? 15.915 -6.832 -5.652 1.00 57.84 72 ASP A O 1
ATOM 562 N N . GLY A 1 73 ? 14.623 -7.941 -7.103 1.00 63.78 73 GLY A N 1
ATOM 563 C CA . GLY A 1 73 ? 13.397 -7.814 -6.305 1.00 63.78 73 GLY A CA 1
ATOM 564 C C . GLY A 1 73 ? 12.173 -7.280 -7.044 1.00 63.78 73 GLY A C 1
ATOM 565 O O . GLY A 1 73 ? 11.103 -7.209 -6.442 1.00 63.78 73 GLY A O 1
ATOM 566 N N . ALA A 1 74 ? 12.276 -6.946 -8.335 1.00 74.06 74 ALA A N 1
ATOM 567 C CA . ALA A 1 74 ? 11.149 -6.424 -9.116 1.00 74.06 74 ALA A CA 1
ATOM 568 C C . ALA A 1 74 ? 9.915 -7.353 -9.091 1.00 74.06 74 ALA A C 1
ATOM 570 O O . ALA A 1 74 ? 8.791 -6.890 -8.907 1.00 74.06 74 ALA A O 1
ATOM 571 N N . VAL A 1 75 ? 10.119 -8.674 -9.162 1.00 80.44 75 VAL A N 1
ATOM 572 C CA . VAL A 1 75 ? 9.033 -9.668 -9.054 1.00 80.44 75 VAL A CA 1
ATOM 573 C C . VAL A 1 75 ? 8.398 -9.665 -7.659 1.00 80.44 75 VAL A C 1
ATOM 575 O O . VAL A 1 75 ? 7.176 -9.704 -7.535 1.00 80.44 75 VAL A O 1
ATOM 578 N N . ALA A 1 76 ? 9.208 -9.581 -6.599 1.00 79.50 76 ALA A N 1
ATOM 579 C CA . ALA A 1 76 ? 8.705 -9.526 -5.228 1.00 79.50 76 ALA A CA 1
ATOM 580 C C . ALA A 1 76 ? 7.881 -8.250 -4.988 1.00 79.50 76 ALA A C 1
ATOM 582 O O . ALA A 1 76 ? 6.807 -8.323 -4.395 1.00 79.50 76 ALA A O 1
ATOM 583 N N . ALA A 1 77 ? 8.330 -7.105 -5.512 1.00 81.44 77 ALA A N 1
ATOM 584 C CA . ALA A 1 77 ? 7.597 -5.844 -5.447 1.00 81.44 77 ALA A CA 1
ATOM 585 C C . ALA A 1 77 ? 6.245 -5.916 -6.180 1.00 81.44 77 ALA A C 1
ATOM 587 O O . ALA A 1 77 ? 5.238 -5.456 -5.640 1.00 81.44 77 ALA A O 1
ATOM 588 N N . VAL A 1 78 ? 6.194 -6.549 -7.360 1.00 84.44 78 VAL A N 1
ATOM 589 C CA . VAL A 1 78 ? 4.941 -6.799 -8.099 1.00 84.44 78 VAL A CA 1
ATOM 590 C C . VAL A 1 78 ? 3.985 -7.665 -7.279 1.00 84.44 78 VAL A C 1
ATOM 592 O O . VAL A 1 78 ? 2.824 -7.297 -7.101 1.00 84.44 78 VAL A O 1
ATOM 595 N N . LEU A 1 79 ? 4.461 -8.794 -6.745 1.00 84.25 79 LEU A N 1
ATOM 596 C CA . LEU A 1 79 ? 3.633 -9.704 -5.947 1.00 84.25 79 LEU A CA 1
ATOM 597 C C . LEU A 1 79 ? 3.091 -9.024 -4.687 1.00 84.25 79 LEU A C 1
ATOM 599 O O . LEU A 1 79 ? 1.913 -9.176 -4.362 1.00 84.25 79 LEU A O 1
ATOM 603 N N . VAL A 1 80 ? 3.928 -8.238 -4.009 1.00 87.19 80 VAL A N 1
ATOM 604 C CA . VAL A 1 80 ? 3.532 -7.446 -2.842 1.00 87.19 80 VAL A CA 1
ATOM 605 C C . VAL A 1 80 ? 2.448 -6.434 -3.203 1.00 87.19 80 VAL A C 1
ATOM 607 O O . VAL A 1 80 ? 1.433 -6.354 -2.511 1.00 87.19 80 VAL A O 1
ATOM 610 N N . ALA A 1 81 ? 2.624 -5.692 -4.295 1.00 85.12 81 ALA A N 1
ATOM 611 C CA . ALA A 1 81 ? 1.660 -4.692 -4.733 1.00 85.12 81 ALA A CA 1
ATOM 612 C C . ALA A 1 81 ? 0.310 -5.312 -5.134 1.00 85.12 81 ALA A C 1
ATOM 614 O O . ALA A 1 81 ? -0.740 -4.796 -4.745 1.00 85.12 81 ALA A O 1
ATOM 615 N N . LEU A 1 82 ? 0.323 -6.457 -5.829 1.00 87.81 82 LEU A N 1
ATOM 616 C CA . LEU A 1 82 ? -0.891 -7.213 -6.155 1.00 87.81 82 LEU A CA 1
ATOM 617 C C . LEU A 1 82 ? -1.610 -7.698 -4.897 1.00 87.81 82 LEU A C 1
ATOM 619 O O . LEU A 1 82 ? -2.809 -7.463 -4.747 1.00 87.81 82 LEU A O 1
ATOM 623 N N . ALA A 1 83 ? -0.884 -8.349 -3.985 1.00 86.50 83 ALA A N 1
ATOM 624 C CA . ALA A 1 83 ? -1.455 -8.857 -2.744 1.00 86.50 83 ALA A CA 1
ATOM 625 C C . ALA A 1 83 ? -2.082 -7.723 -1.921 1.00 86.50 83 ALA A C 1
ATOM 627 O O . ALA A 1 83 ? -3.212 -7.846 -1.447 1.00 86.50 83 ALA A O 1
ATOM 628 N N . TYR A 1 84 ? -1.383 -6.592 -1.815 1.00 88.38 84 TYR A N 1
ATOM 629 C CA . TYR A 1 84 ? -1.865 -5.412 -1.109 1.00 88.38 84 TYR A CA 1
ATOM 630 C C . TYR A 1 84 ? -3.137 -4.828 -1.748 1.00 88.38 84 TYR A C 1
ATOM 632 O O . TY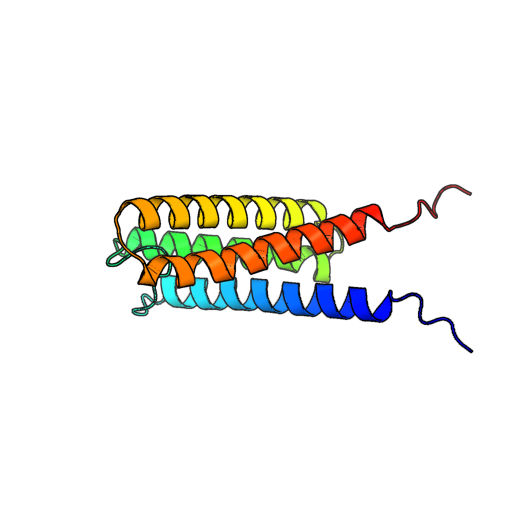R A 1 84 ? -4.126 -4.587 -1.052 1.00 88.38 84 TYR A O 1
ATOM 640 N N . GLY A 1 85 ? -3.154 -4.675 -3.077 1.00 85.50 85 GLY A N 1
ATOM 641 C CA . GLY A 1 85 ? -4.327 -4.209 -3.818 1.00 85.50 85 GLY A CA 1
ATOM 642 C C . GLY A 1 85 ? -5.550 -5.111 -3.623 1.00 85.50 85 GLY A C 1
ATOM 643 O O . GLY A 1 85 ? -6.635 -4.615 -3.328 1.00 85.50 85 GLY A O 1
ATOM 644 N N . VAL A 1 86 ? -5.382 -6.436 -3.708 1.00 87.56 86 VAL A N 1
ATOM 645 C CA . VAL A 1 86 ? -6.474 -7.412 -3.515 1.00 87.56 86 VAL A CA 1
ATOM 646 C C . VAL A 1 86 ? -7.069 -7.325 -2.110 1.00 87.56 86 VAL A C 1
ATOM 648 O O . VAL A 1 86 ? -8.293 -7.311 -1.962 1.00 87.56 86 VAL A O 1
ATOM 651 N N . VAL A 1 87 ? -6.224 -7.227 -1.080 1.00 87.56 87 VAL A N 1
ATOM 652 C CA . VAL A 1 87 ? -6.683 -7.084 0.310 1.00 87.56 87 VAL A CA 1
ATOM 653 C C . VAL A 1 87 ? -7.515 -5.812 0.475 1.00 87.56 87 VAL A C 1
ATOM 655 O O . VAL A 1 87 ? -8.607 -5.867 1.041 1.00 87.56 87 VAL A O 1
ATOM 658 N N . LEU A 1 88 ? -7.053 -4.681 -0.065 1.00 86.75 88 LEU A N 1
ATOM 659 C CA . LEU A 1 88 ? -7.784 -3.416 0.013 1.00 86.75 88 LEU A CA 1
ATOM 660 C C . LEU A 1 88 ? -9.115 -3.437 -0.745 1.00 86.75 88 LEU A C 1
ATOM 662 O O . LEU A 1 88 ? -10.105 -2.924 -0.228 1.00 86.75 88 LEU A O 1
ATOM 666 N N . VAL A 1 89 ? -9.172 -4.050 -1.933 1.00 85.75 89 VAL A N 1
ATOM 667 C CA . VAL A 1 89 ? -10.433 -4.222 -2.678 1.00 85.75 89 VAL A CA 1
ATOM 668 C C . VAL A 1 89 ? -11.414 -5.085 -1.887 1.00 85.75 89 VAL A C 1
ATOM 670 O O . VAL A 1 89 ? -12.590 -4.737 -1.783 1.00 85.75 89 VAL A O 1
ATOM 673 N N . GLY A 1 90 ? -10.939 -6.179 -1.284 1.00 86.44 90 GLY A N 1
ATOM 674 C CA . GLY A 1 90 ? -11.759 -7.033 -0.425 1.00 86.44 90 GLY A CA 1
ATOM 675 C C . GLY A 1 90 ? -12.321 -6.276 0.781 1.00 86.44 90 GLY A C 1
ATOM 676 O O . GLY A 1 90 ? -13.515 -6.373 1.067 1.00 86.44 90 GLY A O 1
ATOM 677 N N . LEU A 1 91 ? -11.491 -5.463 1.442 1.00 84.69 91 LEU A N 1
ATOM 678 C CA . LEU A 1 91 ? -11.922 -4.597 2.542 1.00 84.69 91 LEU A CA 1
ATOM 679 C C . LEU A 1 91 ? -12.921 -3.532 2.077 1.00 84.69 91 LEU A C 1
ATOM 681 O O . LEU A 1 91 ? -13.933 -3.319 2.743 1.00 84.69 91 LEU A O 1
ATOM 685 N N . ALA A 1 92 ? -12.689 -2.897 0.927 1.00 84.50 92 ALA A N 1
ATOM 686 C CA . ALA A 1 92 ? -13.614 -1.920 0.362 1.00 84.50 92 ALA A CA 1
ATOM 687 C C . ALA A 1 92 ? -14.981 -2.557 0.080 1.00 84.50 92 ALA A C 1
ATOM 689 O O . ALA A 1 92 ? -16.005 -2.027 0.504 1.00 84.50 92 ALA A O 1
ATOM 690 N N . PHE A 1 93 ? -15.007 -3.729 -0.561 1.00 84.88 93 PHE A N 1
ATOM 691 C CA . PHE A 1 93 ? -16.243 -4.463 -0.834 1.00 84.88 93 PHE A CA 1
ATOM 692 C C . PHE A 1 93 ? -16.966 -4.882 0.453 1.00 84.88 93 PHE A C 1
ATOM 694 O O . PHE A 1 93 ? -18.188 -4.761 0.552 1.00 84.88 93 PHE A O 1
ATOM 701 N N . TRP A 1 94 ? -16.216 -5.323 1.466 1.00 84.06 94 TRP A N 1
ATOM 702 C CA . TRP A 1 94 ? -16.773 -5.628 2.780 1.00 84.06 94 TRP A CA 1
ATOM 703 C C . TRP A 1 94 ? -17.434 -4.400 3.419 1.00 84.06 94 TRP A C 1
ATOM 705 O O . TRP A 1 94 ? -18.581 -4.481 3.852 1.00 84.06 94 TRP A O 1
ATOM 715 N N . HIS A 1 95 ? -16.756 -3.248 3.426 1.00 79.19 95 HIS A N 1
ATOM 716 C CA . HIS A 1 95 ? -17.296 -2.001 3.975 1.00 79.19 95 HIS A CA 1
ATOM 717 C C . HIS A 1 95 ? -18.480 -1.450 3.179 1.00 79.19 95 HIS A C 1
ATOM 719 O O . HIS A 1 95 ? -19.407 -0.904 3.776 1.00 79.19 95 HIS A O 1
ATOM 725 N N . TRP A 1 96 ? -18.482 -1.624 1.856 1.00 80.06 96 TRP A N 1
ATOM 726 C CA . TRP A 1 96 ? -19.616 -1.268 1.005 1.00 80.06 96 TRP A CA 1
ATOM 727 C C . TRP A 1 96 ? -20.886 -2.002 1.422 1.00 80.06 96 TRP A C 1
ATOM 729 O O . TRP A 1 96 ? -21.940 -1.392 1.579 1.00 80.06 96 TRP A O 1
ATOM 739 N N . ARG A 1 97 ? -20.764 -3.314 1.655 1.00 82.44 97 ARG A N 1
ATOM 740 C CA . ARG A 1 97 ? -21.876 -4.167 2.081 1.00 82.44 97 ARG A CA 1
ATOM 741 C C . ARG A 1 97 ? -22.433 -3.771 3.454 1.00 82.44 97 ARG A C 1
ATOM 743 O O . ARG A 1 97 ? -23.574 -4.092 3.754 1.00 82.44 97 ARG A O 1
ATOM 750 N N . GLN A 1 98 ? -21.630 -3.089 4.264 1.00 81.31 98 GLN A N 1
ATOM 751 C CA . GLN A 1 98 ? -21.986 -2.574 5.588 1.00 81.31 98 GLN A CA 1
ATOM 752 C C . GLN A 1 98 ? -22.447 -1.097 5.542 1.00 81.31 98 GLN A C 1
ATOM 754 O O . GLN A 1 98 ? -22.458 -0.431 6.568 1.00 81.31 98 GLN A O 1
ATOM 759 N N . GLU A 1 99 ? -22.783 -0.562 4.359 1.00 75.25 99 GLU A N 1
ATOM 760 C CA . GLU A 1 99 ? -23.290 0.808 4.132 1.00 75.25 99 GLU A CA 1
ATOM 761 C C . GLU A 1 99 ? -22.310 1.962 4.455 1.00 75.25 99 GLU A C 1
ATOM 763 O O . GLU A 1 99 ? -22.690 3.133 4.497 1.00 75.25 99 GLU A O 1
ATOM 768 N N . HIS A 1 100 ? -21.005 1.695 4.581 1.00 69.81 100 HIS A N 1
ATOM 769 C CA . HIS A 1 100 ? -20.002 2.731 4.871 1.00 69.81 100 HIS A CA 1
ATOM 770 C C . HIS A 1 100 ? -19.420 3.394 3.605 1.00 69.81 100 HIS A C 1
ATOM 772 O O . HIS A 1 100 ? -18.235 3.245 3.293 1.00 69.81 100 HIS A O 1
ATOM 778 N N . ALA A 1 101 ? -20.228 4.170 2.875 1.00 60.88 101 ALA A N 1
ATOM 779 C CA . ALA A 1 101 ? -19.835 4.780 1.593 1.00 60.88 101 ALA A CA 1
ATOM 780 C C . ALA A 1 101 ? -18.571 5.673 1.658 1.00 60.88 101 ALA A C 1
ATOM 782 O O . ALA A 1 101 ? -17.749 5.645 0.743 1.00 60.88 101 ALA A O 1
ATOM 783 N N . VAL A 1 102 ? -18.364 6.418 2.752 1.00 58.44 102 VAL A N 1
ATOM 784 C CA . VAL A 1 102 ? -17.202 7.321 2.925 1.00 58.44 102 VAL A CA 1
ATOM 785 C C . VAL A 1 102 ? -15.874 6.549 2.996 1.00 58.44 102 VAL A C 1
ATOM 787 O O . VAL A 1 102 ? -14.850 7.022 2.508 1.00 58.44 102 VAL A O 1
ATOM 790 N N . ARG A 1 103 ? -15.893 5.324 3.536 1.00 66.25 103 ARG A N 1
ATOM 791 C CA . ARG A 1 103 ? -14.704 4.465 3.693 1.00 66.25 103 ARG A CA 1
ATOM 792 C C . ARG A 1 103 ? -14.299 3.757 2.404 1.00 66.25 103 ARG A C 1
ATOM 794 O O . ARG A 1 103 ? -13.163 3.305 2.265 1.00 66.25 103 ARG A O 1
ATOM 801 N N . LEU A 1 104 ? -15.218 3.669 1.443 1.00 68.06 104 LEU A N 1
ATOM 802 C CA . LEU A 1 104 ? -14.932 3.060 0.154 1.00 68.06 104 LEU A CA 1
ATOM 803 C C . LEU A 1 104 ? -13.859 3.859 -0.588 1.00 68.06 104 LEU A C 1
ATOM 805 O O . LEU A 1 104 ? -12.870 3.295 -1.041 1.00 68.06 104 LEU A O 1
ATOM 809 N N . ALA A 1 105 ? -14.016 5.183 -0.650 1.00 70.50 105 ALA A N 1
ATOM 810 C CA . ALA A 1 105 ? -13.085 6.066 -1.350 1.00 70.50 105 ALA A CA 1
ATOM 811 C C . ALA A 1 105 ? -11.667 6.018 -0.747 1.00 70.50 105 ALA A C 1
ATOM 813 O O . ALA A 1 105 ? -10.677 6.050 -1.486 1.00 70.50 105 ALA A O 1
ATOM 814 N N . THR A 1 106 ? -11.565 5.872 0.580 1.00 77.50 106 THR A N 1
ATOM 815 C CA . THR A 1 106 ? -10.283 5.788 1.296 1.00 77.50 106 THR A CA 1
ATOM 816 C C . THR A 1 106 ? -9.550 4.464 1.081 1.00 77.50 106 THR A C 1
ATOM 818 O O . THR A 1 106 ? -8.330 4.442 1.193 1.00 77.50 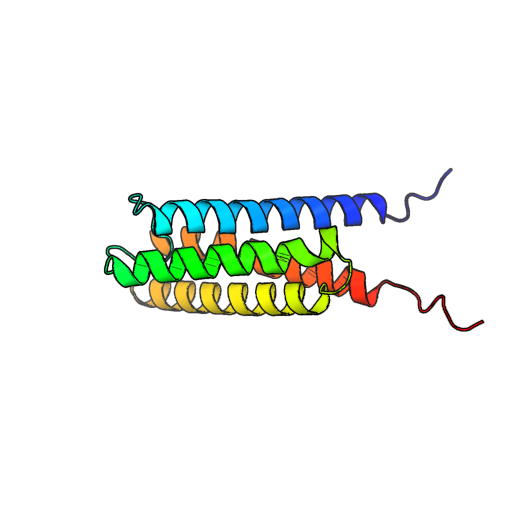106 THR A O 1
ATOM 821 N N . LEU A 1 107 ? -10.257 3.379 0.740 1.00 81.00 107 LEU A N 1
ATOM 822 C CA . LEU A 1 107 ? -9.667 2.062 0.453 1.00 81.00 107 LEU A CA 1
ATOM 823 C C . LEU A 1 107 ? -9.446 1.825 -1.049 1.00 81.00 107 LEU A C 1
ATOM 825 O O . LEU A 1 107 ? -8.457 1.212 -1.443 1.00 81.00 107 LEU A O 1
ATOM 829 N N . VAL A 1 108 ? -10.337 2.342 -1.899 1.00 84.31 108 VAL A N 1
ATOM 830 C CA . VAL A 1 108 ? -10.267 2.179 -3.360 1.00 84.31 108 VAL A CA 1
ATOM 831 C C . VAL A 1 108 ? -9.086 2.943 -3.948 1.00 84.31 108 VAL A C 1
ATOM 833 O O . VAL A 1 108 ? -8.374 2.400 -4.784 1.00 84.31 108 VAL A O 1
ATOM 836 N N . THR A 1 109 ? -8.833 4.174 -3.496 1.00 82.31 109 THR A N 1
ATOM 837 C CA . THR A 1 109 ? -7.718 4.990 -4.007 1.00 82.31 109 THR A CA 1
ATOM 838 C C . THR A 1 109 ? -6.359 4.287 -3.859 1.00 82.31 109 THR A C 1
ATOM 840 O O . THR A 1 109 ? -5.684 4.091 -4.872 1.00 82.31 109 THR A O 1
ATOM 843 N N . PRO A 1 110 ? -5.948 3.827 -2.659 1.00 84.56 110 PRO A N 1
ATOM 844 C CA . PRO A 1 110 ? -4.693 3.094 -2.517 1.00 84.56 110 PRO A CA 1
ATOM 845 C C . PRO A 1 110 ? -4.705 1.723 -3.204 1.00 84.56 110 PRO A C 1
ATOM 847 O O . PRO A 1 110 ? -3.663 1.296 -3.698 1.00 84.56 110 PRO A O 1
ATOM 850 N N . ALA A 1 111 ? -5.862 1.058 -3.312 1.00 85.62 111 ALA A N 1
ATOM 851 C CA . ALA A 1 111 ? -5.972 -0.192 -4.063 1.00 85.62 111 ALA A CA 1
ATOM 852 C C . ALA A 1 111 ? -5.672 0.004 -5.555 1.00 85.62 111 ALA A C 1
ATOM 854 O O . ALA A 1 111 ? -4.910 -0.761 -6.143 1.00 85.62 111 ALA A O 1
ATOM 855 N N . VAL A 1 112 ? -6.242 1.049 -6.162 1.00 87.94 112 VAL A N 1
ATOM 856 C CA . VAL A 1 112 ? -6.017 1.394 -7.571 1.00 87.94 112 VAL A CA 1
ATOM 857 C C . VAL A 1 112 ? -4.555 1.752 -7.808 1.00 87.94 112 VAL A C 1
ATOM 859 O O . VAL A 1 112 ? -3.973 1.277 -8.777 1.00 87.94 112 VAL A O 1
ATOM 862 N N . ILE A 1 113 ? -3.941 2.529 -6.912 1.00 85.31 113 ILE A N 1
ATOM 863 C CA . ILE A 1 113 ? -2.519 2.886 -7.007 1.00 85.31 113 ILE A CA 1
ATOM 864 C C . ILE A 1 113 ? -1.631 1.631 -6.936 1.00 85.31 113 ILE A C 1
ATOM 866 O O . ILE A 1 113 ? -0.736 1.471 -7.765 1.00 85.31 113 ILE A O 1
ATOM 870 N N . ALA A 1 114 ? -1.904 0.714 -6.003 1.00 86.06 114 ALA A N 1
ATOM 871 C CA . ALA A 1 114 ? -1.149 -0.531 -5.859 1.00 86.06 114 ALA A CA 1
ATOM 872 C C . ALA A 1 114 ? -1.269 -1.437 -7.098 1.00 86.06 114 ALA A C 1
ATOM 874 O O . ALA A 1 114 ? -0.269 -1.952 -7.599 1.00 86.06 114 ALA A O 1
ATOM 875 N N . LEU A 1 115 ? -2.486 -1.595 -7.629 1.00 86.19 115 LEU A N 1
ATOM 876 C CA . LEU A 1 115 ? -2.735 -2.378 -8.841 1.00 86.19 115 LEU A CA 1
ATOM 877 C C . LEU A 1 115 ? -2.097 -1.733 -10.076 1.00 86.19 115 LEU A C 1
ATOM 879 O O . LEU A 1 115 ? -1.497 -2.437 -10.883 1.00 86.19 115 LEU A O 1
ATOM 883 N N . ALA A 1 116 ? -2.177 -0.407 -10.209 1.00 84.81 116 ALA A N 1
ATOM 884 C CA . ALA A 1 116 ? -1.529 0.322 -11.294 1.00 84.81 116 ALA A CA 1
ATOM 885 C C . ALA A 1 116 ? -0.006 0.140 -11.253 1.00 84.81 116 ALA A C 1
ATOM 887 O O . ALA A 1 116 ? 0.594 -0.154 -12.286 1.00 84.81 116 ALA A O 1
ATOM 888 N N . PHE A 1 117 ? 0.610 0.237 -10.068 1.00 85.94 117 PHE A N 1
ATOM 889 C CA . PHE A 1 117 ? 2.038 -0.032 -9.901 1.00 85.94 117 PHE A CA 1
ATOM 890 C C . PHE A 1 117 ? 2.385 -1.459 -10.331 1.00 85.94 117 PHE A C 1
ATOM 892 O O . PHE A 1 117 ? 3.313 -1.649 -11.110 1.00 85.94 117 PHE A O 1
ATOM 899 N N . ALA A 1 118 ? 1.620 -2.454 -9.875 1.00 81.38 118 ALA A N 1
ATOM 900 C CA . ALA A 1 118 ? 1.862 -3.850 -10.218 1.00 81.38 118 ALA A CA 1
ATOM 901 C C . ALA A 1 118 ? 1.756 -4.123 -11.725 1.00 81.38 118 ALA A C 1
ATOM 903 O O . ALA A 1 118 ? 2.617 -4.798 -12.282 1.00 81.38 118 ALA A O 1
ATOM 904 N N . VAL A 1 119 ? 0.716 -3.601 -12.383 1.00 84.56 119 VAL A N 1
ATOM 905 C CA . VAL A 1 119 ? 0.494 -3.783 -13.825 1.00 84.56 119 VAL A CA 1
ATOM 906 C C . VAL A 1 119 ? 1.614 -3.132 -14.631 1.00 84.56 119 VAL A C 1
ATOM 908 O O . VAL A 1 119 ? 2.152 -3.762 -15.538 1.00 84.56 119 VAL A O 1
ATOM 911 N N . LEU A 1 120 ? 1.994 -1.901 -14.279 1.00 81.25 120 LEU A N 1
ATOM 912 C CA . LEU A 1 120 ? 3.097 -1.200 -14.929 1.00 81.25 120 LEU A CA 1
ATOM 913 C C . LEU A 1 120 ? 4.424 -1.933 -14.690 1.00 81.25 120 LEU A C 1
ATOM 915 O O . LEU A 1 120 ? 5.117 -2.272 -15.636 1.00 81.25 120 LEU A O 1
ATOM 919 N N . ALA A 1 121 ? 4.761 -2.286 -13.452 1.00 79.50 121 ALA A N 1
ATOM 920 C CA . ALA A 1 121 ? 5.997 -3.011 -13.162 1.00 79.50 121 ALA A CA 1
ATOM 921 C C . ALA A 1 121 ? 6.061 -4.385 -13.866 1.00 79.50 121 ALA A C 1
ATOM 923 O O . ALA A 1 121 ? 7.110 -4.758 -14.390 1.00 79.50 121 ALA A O 1
ATOM 924 N N . LEU A 1 122 ? 4.941 -5.111 -13.955 1.00 82.12 122 LEU A N 1
ATOM 925 C CA . LEU A 1 122 ? 4.858 -6.376 -14.690 1.00 82.12 122 LEU A CA 1
ATOM 926 C C . LEU A 1 122 ? 5.044 -6.183 -16.202 1.00 82.12 122 LEU A C 1
ATOM 928 O O . LEU A 1 122 ? 5.742 -6.975 -16.833 1.00 82.12 122 LEU A O 1
ATOM 932 N N . ALA A 1 123 ? 4.463 -5.130 -16.783 1.00 77.69 123 ALA A N 1
ATOM 933 C CA . ALA A 1 123 ? 4.673 -4.789 -18.189 1.00 77.69 123 ALA A CA 1
ATOM 934 C C . ALA A 1 123 ? 6.149 -4.468 -18.481 1.00 77.69 123 ALA A C 1
ATOM 936 O O . ALA A 1 123 ? 6.664 -4.860 -19.524 1.00 77.69 123 ALA A O 1
ATOM 937 N N . GLY A 1 124 ? 6.852 -3.842 -17.532 1.00 72.69 124 GLY A N 1
ATOM 938 C CA . GLY A 1 124 ? 8.283 -3.546 -17.644 1.00 72.69 124 GLY A CA 1
ATOM 939 C C . GLY A 1 124 ? 9.139 -4.810 -17.650 1.00 72.69 124 GLY A C 1
ATOM 940 O O . GLY A 1 124 ? 10.082 -4.904 -18.426 1.00 72.69 124 GLY A O 1
ATOM 941 N N . LEU A 1 125 ? 8.760 -5.808 -16.846 1.00 73.81 125 LEU A N 1
ATOM 942 C CA . LEU A 1 125 ? 9.407 -7.124 -16.818 1.00 73.81 125 LEU A CA 1
ATOM 943 C C . LEU A 1 125 ? 9.111 -7.971 -18.065 1.00 73.81 125 LEU A C 1
ATOM 945 O O . LEU A 1 125 ? 9.933 -8.789 -18.459 1.00 73.81 125 LEU A O 1
ATOM 949 N N . ALA A 1 126 ? 7.937 -7.807 -18.676 1.00 68.62 126 ALA A N 1
ATOM 950 C CA . ALA A 1 126 ? 7.563 -8.524 -19.897 1.00 68.62 126 ALA A CA 1
ATOM 951 C C . ALA A 1 126 ? 8.127 -7.867 -21.172 1.00 68.62 126 ALA A C 1
ATOM 953 O O . ALA A 1 126 ? 8.284 -8.538 -22.189 1.00 68.62 126 ALA A O 1
ATOM 954 N N . GLY A 1 127 ? 8.400 -6.560 -21.119 1.00 62.19 127 GLY A N 1
ATOM 955 C CA . GLY A 1 127 ? 8.891 -5.750 -22.232 1.00 62.19 127 GLY A CA 1
ATOM 956 C C . GLY A 1 127 ? 10.408 -5.752 -22.414 1.00 62.19 127 GLY A C 1
ATOM 957 O O . GLY A 1 127 ? 10.867 -5.233 -23.425 1.00 62.19 127 GLY A O 1
ATOM 958 N N . THR A 1 128 ? 11.193 -6.327 -21.494 1.00 54.34 128 THR A N 1
ATOM 959 C CA . THR A 1 128 ? 12.629 -6.547 -21.721 1.00 54.34 128 THR A CA 1
ATOM 960 C C . THR A 1 128 ? 12.805 -7.583 -22.833 1.00 54.34 128 THR A C 1
ATOM 962 O O . THR A 1 128 ? 12.496 -8.758 -22.599 1.00 54.34 128 THR A O 1
ATOM 965 N N . PRO A 1 129 ? 13.282 -7.207 -24.039 1.00 44.44 129 PRO A N 1
ATOM 966 C CA . PRO A 1 129 ? 13.690 -8.204 -25.011 1.00 44.44 129 PRO A CA 1
ATOM 967 C C . PRO A 1 129 ? 14.782 -9.063 -24.374 1.00 44.44 129 PRO A C 1
ATOM 969 O O . PRO A 1 129 ? 15.623 -8.571 -23.621 1.00 44.44 129 PRO A O 1
ATOM 972 N N . ALA A 1 130 ? 14.752 -10.359 -24.668 1.00 43.53 130 ALA A N 1
ATOM 973 C CA . ALA A 1 130 ? 15.821 -11.290 -24.348 1.00 43.53 130 ALA A CA 1
ATOM 974 C C . ALA A 1 130 ? 17.089 -10.913 -25.138 1.00 43.53 130 ALA A C 1
ATOM 976 O O . ALA A 1 130 ? 17.458 -11.573 -26.101 1.00 43.53 130 ALA A O 1
ATOM 977 N N . GLU A 1 131 ? 17.745 -9.819 -24.768 1.00 43.81 131 GLU A N 1
ATOM 978 C CA . GLU A 1 131 ? 19.013 -9.381 -25.340 1.00 43.81 131 GLU A CA 1
ATOM 979 C C . GLU A 1 131 ? 20.142 -9.817 -24.402 1.00 43.81 131 GLU A C 1
ATOM 981 O O . GLU A 1 131 ? 20.789 -9.012 -23.752 1.00 43.81 131 GLU A O 1
ATOM 986 N N . THR A 1 132 ? 20.309 -11.131 -24.244 1.00 44.22 132 THR A N 1
ATOM 987 C CA . THR A 1 132 ? 21.512 -11.770 -23.665 1.00 44.22 132 THR A CA 1
ATOM 988 C C . THR A 1 132 ? 21.532 -13.264 -24.016 1.00 44.22 132 THR A C 1
ATOM 990 O O . THR A 1 132 ? 21.547 -14.139 -23.156 1.00 44.22 132 THR A O 1
ATOM 993 N N . ALA A 1 133 ? 21.518 -13.576 -25.312 1.00 36.22 133 ALA A N 1
ATOM 994 C CA . ALA A 1 133 ? 21.938 -14.885 -25.814 1.00 36.22 133 ALA A CA 1
ATOM 995 C C . ALA A 1 133 ? 22.437 -14.766 -27.265 1.00 36.22 133 ALA A C 1
ATOM 997 O O . ALA A 1 133 ? 21.827 -15.305 -28.187 1.00 36.22 133 ALA A O 1
ATOM 998 N N . ALA A 1 134 ? 23.528 -14.022 -27.465 1.00 36.88 134 ALA A N 1
ATOM 999 C CA . ALA A 1 134 ? 24.366 -14.083 -28.661 1.00 36.88 134 ALA A CA 1
ATOM 1000 C C . ALA A 1 134 ? 25.830 -13.900 -28.253 1.00 36.88 134 ALA A C 1
ATOM 1002 O O . ALA A 1 134 ? 26.089 -12.979 -27.446 1.00 36.88 134 ALA A O 1
#

Radius of gyration: 17.25 Å; chains: 1; bounding box: 48×28×56 Å

Organism: NCBI:txid1246476

pLDDT: mean 78.39, std 12.91, range [36.22, 92.12]